Protein AF-J9E9S1-F1 (afdb_monomer)

Nearest PDB structures (foldseek):
  2iu7-assembly1_I  TM=4.374E-01  e=3.963E+00  Escherichia coli
  2wbl-assembly1_A  TM=3.187E-01  e=1.728E+00  Arabidopsis thaliana
  2wbl-assembly1_B  TM=2.907E-01  e=1.621E+00  Arabidopsis thaliana

Radius of gyration: 17.9 Å; Cα contacts (8 Å, |Δi|>4): 86; chains: 1; bounding box: 41×32×50 Å

pLDDT: mean 78.89, std 6.36, range [57.62, 86.12]

InterPro domains:
  IPR001171 Sterol biosynthesis ERG24/DHCR-like [PF01222] (5-101)

Organism: Wuchereria bancrofti (NCBI:txid6293)

Mean predicted aligned error: 8.69 Å

Secondary structure (DSSP, 8-state):
-HHHHHHHHHHHHHHHTTT-S-BTTBPPPEEEEEEE-TTS-EEEEEEE-STHHHH-S-HHHHHHHHHHHHHHHHT-S--TTTHHHHHHHHHHHHHHHHHHH--

Structure (mmCIF, N/CA/C/O backbone):
data_AF-J9E9S1-F1
#
_entry.id   AF-J9E9S1-F1
#
loop_
_atom_site.group_PDB
_atom_site.id
_atom_site.type_symbol
_atom_site.label_atom_id
_atom_site.label_alt_id
_atom_site.label_comp_id
_atom_site.label_asym_id
_atom_site.label_entity_id
_atom_site.label_seq_id
_atom_site.pdbx_PDB_ins_code
_atom_site.Cartn_x
_atom_site.Cartn_y
_atom_site.Cartn_z
_atom_site.occupancy
_atom_site.B_iso_or_equiv
_atom_site.auth_seq_id
_atom_site.auth_comp_id
_atom_site.auth_asym_id
_atom_site.auth_atom_id
_atom_site.pdbx_PDB_model_num
ATOM 1 N N . MET A 1 1 ? -2.588 -2.200 -12.090 1.00 60.81 1 MET A N 1
ATOM 2 C CA . MET A 1 1 ? -3.542 -1.066 -12.039 1.00 60.81 1 MET A CA 1
ATOM 3 C C . MET A 1 1 ? -4.879 -1.436 -11.388 1.00 60.81 1 MET A C 1
ATOM 5 O O . MET A 1 1 ? -5.310 -0.705 -10.516 1.00 60.81 1 MET A O 1
ATOM 9 N N . TYR A 1 2 ? -5.520 -2.565 -11.726 1.00 76.38 2 TYR A N 1
ATOM 10 C CA . TYR A 1 2 ? -6.778 -2.973 -11.066 1.00 76.38 2 TYR A CA 1
ATOM 11 C C . TYR A 1 2 ? -6.621 -3.223 -9.554 1.00 76.38 2 TYR A C 1
ATOM 13 O O . TYR A 1 2 ? -7.404 -2.726 -8.757 1.00 76.38 2 TYR A O 1
ATOM 21 N N . ILE A 1 3 ? -5.549 -3.916 -9.155 1.00 76.81 3 ILE A N 1
ATOM 22 C CA . ILE A 1 3 ? -5.297 -4.304 -7.755 1.00 76.81 3 ILE A CA 1
ATOM 23 C C . ILE A 1 3 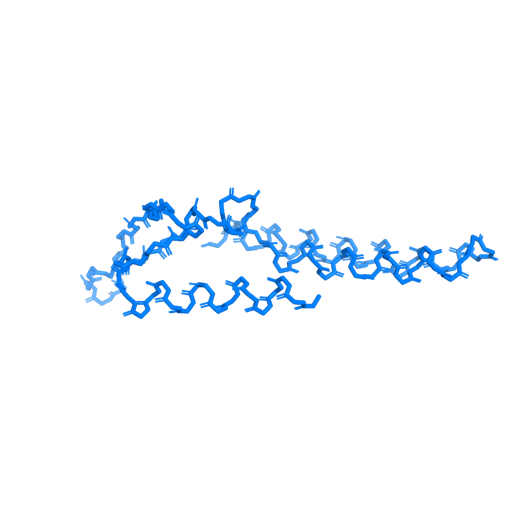? -5.149 -3.091 -6.823 1.00 76.81 3 ILE A C 1
ATOM 25 O O . ILE A 1 3 ? -5.600 -3.138 -5.683 1.00 76.81 3 ILE A O 1
ATOM 29 N N . THR A 1 4 ? -4.549 -1.994 -7.293 1.00 80.56 4 THR A N 1
ATOM 30 C CA . THR A 1 4 ? -4.356 -0.788 -6.472 1.00 80.56 4 THR A CA 1
ATOM 31 C C . THR A 1 4 ? -5.675 -0.060 -6.235 1.00 80.56 4 THR A C 1
ATOM 33 O O . THR A 1 4 ? -5.979 0.333 -5.114 1.00 80.56 4 THR A O 1
ATOM 36 N N . VAL A 1 5 ? -6.499 0.043 -7.283 1.00 83.06 5 VAL A N 1
ATOM 37 C CA . VAL A 1 5 ? -7.842 0.631 -7.197 1.00 83.06 5 VAL A CA 1
ATOM 38 C C . VAL A 1 5 ? -8.742 -0.214 -6.298 1.00 83.06 5 VAL A C 1
ATOM 40 O O . VAL A 1 5 ? -9.433 0.333 -5.444 1.00 83.06 5 VAL A O 1
ATOM 43 N N . ASP A 1 6 ? -8.692 -1.539 -6.441 1.00 84.50 6 ASP A N 1
ATOM 44 C CA . ASP A 1 6 ? -9.462 -2.467 -5.610 1.00 84.50 6 ASP A CA 1
ATOM 45 C C . ASP A 1 6 ? -9.022 -2.412 -4.134 1.00 84.50 6 ASP A C 1
ATOM 47 O O . ASP A 1 6 ? -9.859 -2.345 -3.235 1.00 84.50 6 ASP A O 1
ATOM 51 N N . SER A 1 7 ? -7.712 -2.326 -3.872 1.00 84.00 7 SER A N 1
ATOM 52 C CA . SER A 1 7 ? -7.154 -2.182 -2.517 1.00 84.00 7 SER A CA 1
ATOM 53 C C . SER A 1 7 ? -7.597 -0.885 -1.828 1.00 84.00 7 SER A C 1
ATOM 55 O O . SER A 1 7 ? -7.954 -0.898 -0.642 1.00 84.00 7 SER A O 1
ATOM 57 N N . ASP A 1 8 ? -7.591 0.234 -2.558 1.00 84.88 8 ASP A N 1
ATOM 58 C CA . ASP A 1 8 ? -8.027 1.539 -2.046 1.00 84.88 8 ASP A CA 1
ATOM 59 C C . ASP A 1 8 ? -9.548 1.604 -1.864 1.00 84.88 8 ASP A C 1
ATOM 61 O O . ASP A 1 8 ? -10.041 2.151 -0.868 1.00 84.88 8 ASP A O 1
ATOM 65 N N . TRP A 1 9 ? -10.302 0.993 -2.781 1.00 86.12 9 TRP A N 1
ATOM 66 C CA . TRP A 1 9 ? -11.747 0.850 -2.65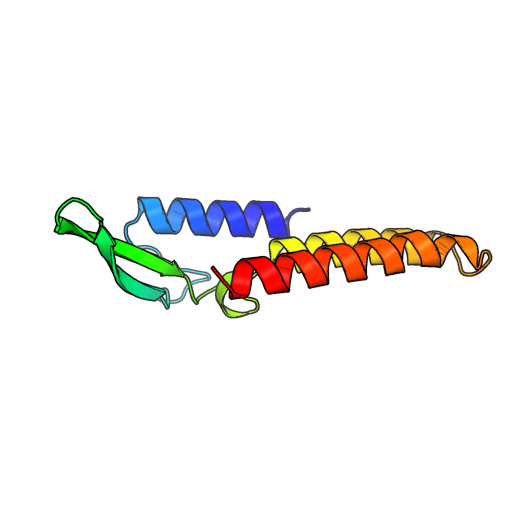6 1.00 86.12 9 TRP A CA 1
ATOM 67 C C . TRP A 1 9 ? -12.109 0.025 -1.418 1.00 86.12 9 TRP A C 1
ATOM 69 O O . TRP A 1 9 ? -12.880 0.496 -0.580 1.00 86.12 9 TRP A O 1
ATOM 79 N N . GLN A 1 10 ? -11.477 -1.136 -1.231 1.00 84.69 10 GLN A N 1
ATOM 80 C CA . GLN A 1 10 ? -11.673 -2.008 -0.072 1.00 84.69 10 GLN A CA 1
ATOM 81 C C . GLN A 1 10 ? -11.399 -1.272 1.245 1.00 84.69 10 GLN A C 1
ATOM 83 O O . GLN A 1 10 ? -12.211 -1.321 2.169 1.00 84.69 10 GLN A O 1
ATOM 88 N N . ARG A 1 11 ? -10.296 -0.517 1.325 1.00 84.00 11 ARG A N 1
ATOM 89 C CA . ARG A 1 11 ? -9.960 0.296 2.504 1.00 84.00 11 ARG A CA 1
ATOM 90 C C . ARG A 1 11 ? -11.011 1.371 2.789 1.00 84.00 11 ARG A C 1
ATOM 92 O O . ARG A 1 11 ? -11.320 1.637 3.952 1.00 84.00 11 ARG A O 1
ATOM 99 N N . THR A 1 12 ? -11.529 2.014 1.747 1.00 86.06 12 THR A N 1
ATOM 100 C CA . THR A 1 12 ? -12.515 3.094 1.876 1.00 86.06 12 THR A CA 1
ATOM 101 C C . THR A 1 12 ? -13.860 2.550 2.339 1.00 86.06 12 THR A C 1
ATOM 103 O O . THR A 1 12 ? -14.409 3.046 3.321 1.00 86.06 12 THR A O 1
ATOM 106 N N . GLN A 1 13 ? -14.352 1.486 1.701 1.00 85.94 13 GLN A N 1
ATOM 107 C CA . GLN A 1 13 ? -15.602 0.827 2.085 1.00 85.94 13 GLN A CA 1
ATOM 108 C C . GLN A 1 13 ? -15.537 0.268 3.507 1.00 85.94 13 GLN A C 1
ATOM 110 O O . GLN A 1 13 ? -16.460 0.470 4.288 1.00 85.94 13 GLN A O 1
ATOM 115 N N . PHE A 1 14 ? -14.411 -0.335 3.891 1.00 85.19 14 PHE A N 1
ATOM 116 C CA . PHE A 1 14 ? -14.206 -0.846 5.244 1.00 85.19 14 PHE A CA 1
ATOM 117 C C . PHE A 1 14 ? -14.287 0.254 6.319 1.00 85.19 14 PHE A C 1
ATOM 119 O O . PHE A 1 14 ? -14.887 0.054 7.378 1.00 85.19 14 PHE A O 1
ATOM 126 N N . ARG A 1 15 ? -13.729 1.441 6.038 1.00 83.88 15 ARG A N 1
ATOM 127 C CA . ARG A 1 15 ? -13.823 2.609 6.931 1.00 83.88 15 ARG A CA 1
ATOM 128 C C . ARG A 1 15 ? -15.238 3.177 6.998 1.00 83.88 15 ARG A C 1
ATOM 130 O O . ARG A 1 15 ? -15.679 3.537 8.082 1.00 83.88 15 ARG A O 1
ATOM 137 N N . LEU A 1 16 ? -15.950 3.231 5.871 1.00 85.00 16 LEU A N 1
ATOM 138 C CA . LEU A 1 16 ? -17.349 3.674 5.825 1.00 85.00 16 LEU A CA 1
ATOM 139 C C . LEU A 1 16 ? -18.280 2.713 6.575 1.00 85.00 16 LEU A C 1
ATOM 141 O O . LEU A 1 16 ? -19.190 3.152 7.270 1.00 85.00 16 LEU A O 1
ATOM 145 N N . ALA A 1 17 ? -18.016 1.411 6.481 1.00 84.25 17 ALA A N 1
ATOM 146 C CA . ALA A 1 17 ? -18.770 0.370 7.166 1.00 84.25 17 ALA A CA 1
ATOM 147 C C . ALA A 1 17 ? -18.391 0.208 8.652 1.00 84.25 17 ALA A C 1
ATOM 149 O O . ALA A 1 17 ? -18.952 -0.659 9.319 1.00 84.25 17 ALA A O 1
ATOM 150 N N . ASN A 1 18 ? -17.436 0.992 9.181 1.00 81.12 18 ASN A N 1
ATOM 151 C CA . ASN A 1 18 ? -16.904 0.860 10.548 1.00 81.12 18 ASN A CA 1
ATOM 152 C C . ASN A 1 18 ? -16.539 -0.594 10.925 1.00 81.12 18 ASN A C 1
ATOM 154 O O . ASN A 1 18 ? -16.742 -1.027 12.057 1.00 81.12 18 ASN A O 1
ATOM 158 N N . GLY A 1 19 ? -16.016 -1.363 9.967 1.00 76.44 19 GLY A N 1
ATOM 159 C CA . GLY A 1 19 ? -15.656 -2.769 10.167 1.00 76.44 19 GLY A CA 1
ATOM 160 C C . GLY A 1 19 ? -16.779 -3.793 9.981 1.00 76.44 19 GLY A C 1
ATOM 161 O O . GLY A 1 19 ? -16.505 -4.987 10.030 1.00 76.44 19 GLY A O 1
ATOM 162 N N . ASN A 1 20 ? -18.015 -3.371 9.703 1.00 78.88 20 ASN A N 1
ATOM 163 C CA . ASN A 1 20 ? -19.138 -4.272 9.433 1.00 78.88 20 ASN A CA 1
ATOM 164 C C . ASN A 1 20 ? -19.268 -4.587 7.931 1.00 78.88 20 ASN A C 1
ATOM 166 O O . ASN A 1 20 ? -20.238 -4.208 7.275 1.00 78.88 20 ASN A O 1
ATOM 170 N N . MET A 1 21 ? -18.244 -5.227 7.362 1.00 81.81 21 MET A N 1
ATOM 171 C CA . MET A 1 21 ? -18.218 -5.625 5.953 1.00 81.81 21 MET A CA 1
ATOM 172 C C . MET A 1 21 ? -17.427 -6.917 5.781 1.00 81.81 21 MET A C 1
ATOM 174 O O . MET A 1 21 ? -16.291 -7.000 6.231 1.00 81.81 21 MET A O 1
ATOM 178 N N . LYS A 1 22 ? -17.982 -7.891 5.057 1.00 83.88 22 LYS A N 1
ATOM 179 C CA . LYS A 1 22 ? -17.238 -9.098 4.683 1.00 83.88 22 LYS A CA 1
ATOM 180 C C . LYS A 1 22 ? -16.180 -8.783 3.636 1.00 83.88 22 LYS A C 1
ATOM 182 O O . LYS A 1 22 ? -16.467 -8.130 2.632 1.00 83.88 22 LYS A O 1
ATOM 187 N N . ILE A 1 23 ? -14.972 -9.289 3.848 1.00 82.56 23 ILE A N 1
ATOM 188 C CA . ILE A 1 23 ? -13.846 -9.128 2.933 1.00 82.56 23 ILE A CA 1
ATOM 189 C C . ILE A 1 23 ? -13.554 -10.482 2.302 1.00 82.56 23 ILE A C 1
ATOM 191 O O . ILE A 1 23 ? -13.261 -11.447 2.994 1.00 82.56 23 ILE A O 1
ATOM 195 N N . TRP A 1 24 ? -13.696 -10.550 0.974 1.00 83.31 24 TRP A N 1
ATOM 196 C CA . TRP A 1 24 ? -13.553 -11.789 0.194 1.00 83.31 24 TRP A CA 1
ATOM 197 C C . TRP A 1 24 ? -14.442 -12.951 0.682 1.00 83.31 24 TRP A C 1
ATOM 199 O O . TRP A 1 24 ? -14.103 -14.116 0.519 1.00 83.31 24 TRP A O 1
ATOM 209 N N . GLY A 1 25 ? -15.612 -12.634 1.248 1.00 81.12 25 GLY A N 1
ATOM 210 C CA . GLY A 1 25 ? -16.585 -13.622 1.730 1.00 81.12 25 GLY A CA 1
ATOM 211 C C . GLY A 1 25 ? -16.406 -14.045 3.191 1.00 81.12 25 GLY A C 1
ATOM 212 O O . GLY A 1 25 ? -17.328 -14.642 3.748 1.00 81.12 25 GLY A O 1
ATOM 213 N N . GLU A 1 26 ? -15.297 -13.668 3.828 1.00 81.94 26 GLU A N 1
ATOM 214 C CA . GLU A 1 26 ? -15.005 -13.944 5.237 1.00 81.94 26 GLU A CA 1
ATOM 215 C C . GLU A 1 26 ? -15.185 -12.700 6.118 1.00 81.94 26 GLU A C 1
ATOM 217 O O . GLU A 1 26 ? -15.249 -11.562 5.630 1.00 81.94 26 GLU A O 1
ATOM 222 N N . ASP A 1 27 ? -15.303 -12.920 7.429 1.00 83.44 27 ASP A N 1
ATOM 223 C CA . ASP A 1 27 ? -15.373 -11.827 8.395 1.00 83.44 27 ASP A CA 1
ATOM 224 C C . ASP A 1 27 ? -14.029 -11.081 8.439 1.00 83.44 27 ASP A C 1
ATOM 226 O 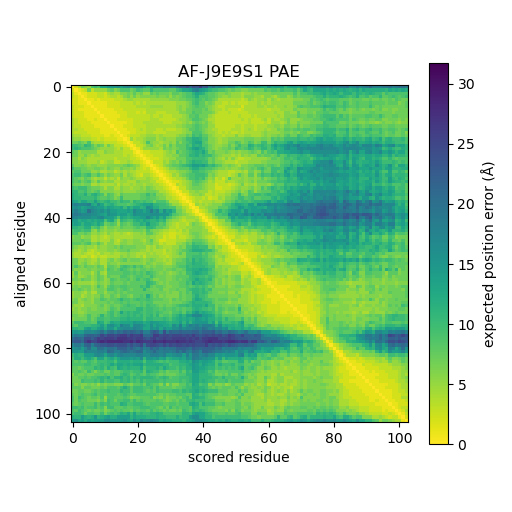O . ASP A 1 27 ? -12.960 -11.701 8.449 1.00 83.44 27 ASP A O 1
ATOM 230 N N . PRO A 1 28 ? -14.051 -9.738 8.430 1.00 82.81 28 PRO A N 1
ATOM 231 C CA . PRO A 1 28 ? -12.843 -8.957 8.256 1.00 82.81 28 PRO A CA 1
ATOM 232 C C . PRO A 1 28 ? -11.960 -9.064 9.501 1.00 82.81 28 PRO A C 1
ATOM 234 O O . PRO A 1 28 ? -12.359 -8.698 10.605 1.00 82.81 28 PRO A O 1
ATOM 237 N N . PHE A 1 29 ? -10.713 -9.492 9.322 1.00 81.19 29 PHE A N 1
ATOM 238 C CA . PHE A 1 29 ? -9.693 -9.330 10.352 1.00 81.19 29 PHE A CA 1
ATOM 239 C C . PHE A 1 29 ? -9.204 -7.879 10.351 1.00 81.19 29 PHE A C 1
ATOM 241 O O . PHE A 1 29 ? -8.720 -7.374 9.330 1.00 81.19 29 PHE A O 1
ATOM 248 N N . PHE A 1 30 ? -9.338 -7.196 11.485 1.00 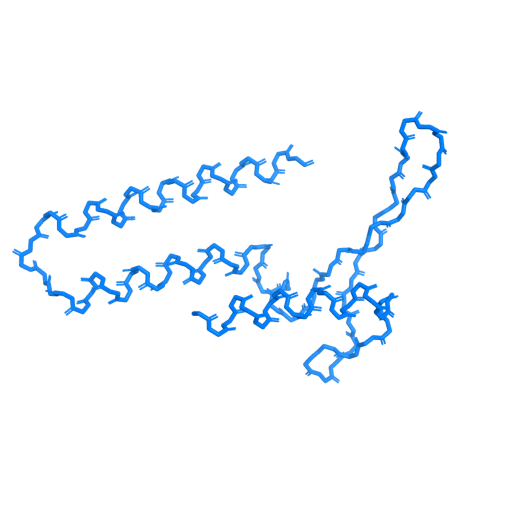84.00 30 PHE A N 1
ATOM 249 C CA . PHE A 1 30 ? -8.849 -5.836 11.669 1.00 84.00 30 PHE A CA 1
ATOM 250 C C . PHE A 1 30 ? -8.444 -5.575 13.117 1.00 84.00 30 PHE A C 1
ATOM 252 O O . PHE A 1 30 ? -8.953 -6.179 14.058 1.00 84.00 30 PHE A O 1
ATOM 259 N N . ILE A 1 31 ? -7.527 -4.631 13.293 1.00 84.06 31 ILE A N 1
ATOM 260 C CA . ILE A 1 31 ? -7.011 -4.213 14.591 1.00 84.06 31 ILE A CA 1
ATOM 261 C C . ILE A 1 31 ? -7.523 -2.804 14.870 1.00 84.06 31 ILE A C 1
ATOM 263 O O . ILE A 1 31 ? -7.327 -1.889 14.073 1.00 84.06 31 ILE A O 1
ATOM 267 N N . THR A 1 32 ? -8.162 -2.611 16.022 1.00 83.31 32 THR A N 1
ATOM 268 C CA . THR A 1 32 ? -8.584 -1.278 16.470 1.00 83.31 32 THR A CA 1
ATOM 269 C C . THR A 1 32 ? -7.480 -0.663 17.324 1.00 83.31 32 THR A C 1
ATOM 271 O O . THR A 1 32 ? -7.361 -0.960 18.512 1.00 83.31 32 THR A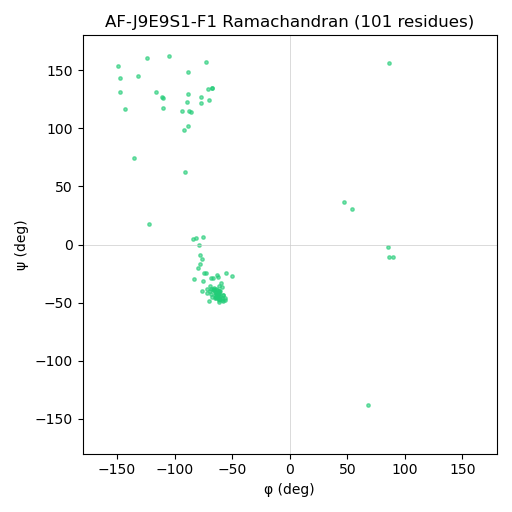 O 1
ATOM 274 N N . ALA A 1 33 ? -6.666 0.203 16.727 1.00 81.94 33 ALA A N 1
ATOM 275 C CA . ALA A 1 33 ? -5.632 0.944 17.435 1.00 81.94 33 ALA A CA 1
ATOM 276 C C . ALA A 1 33 ? -6.228 2.217 18.046 1.00 81.94 33 ALA A C 1
ATOM 278 O O . ALA A 1 33 ? -6.652 3.129 17.335 1.00 81.94 33 ALA A O 1
ATOM 279 N N . LYS A 1 34 ? -6.266 2.293 19.377 1.00 82.75 34 LYS A N 1
ATOM 280 C CA . LYS A 1 34 ? -6.663 3.509 20.095 1.00 82.75 34 LYS A CA 1
ATOM 281 C C . LYS A 1 34 ? -5.433 4.384 20.309 1.00 82.75 3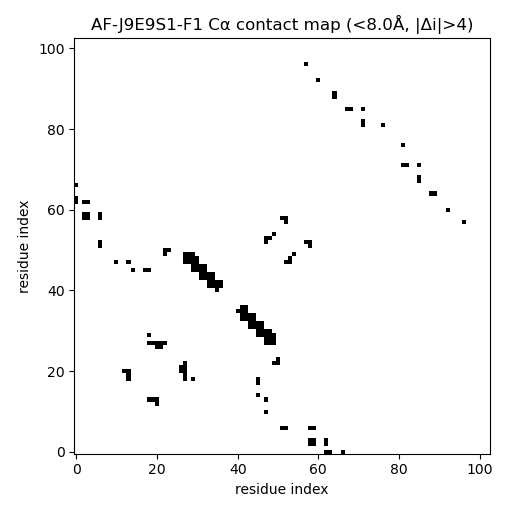4 LYS A C 1
ATOM 283 O O . LYS A 1 34 ? -4.426 3.905 20.820 1.00 82.75 34 LYS A O 1
ATOM 288 N N . TYR A 1 35 ? -5.518 5.658 19.950 1.00 79.12 35 TYR A N 1
ATOM 289 C CA . TYR A 1 35 ?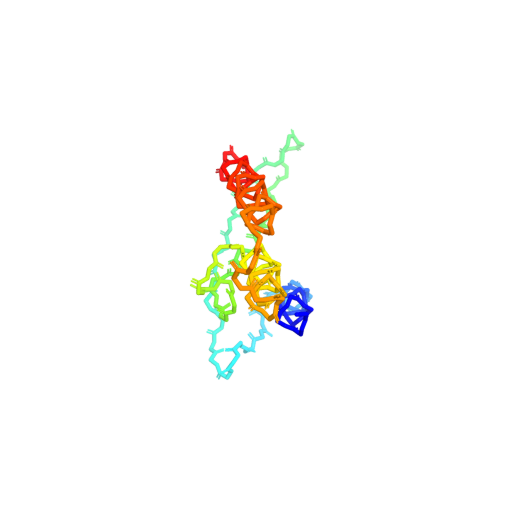 -4.460 6.634 20.182 1.00 79.12 35 TYR A CA 1
ATOM 290 C C . TYR A 1 35 ? -5.039 7.898 20.811 1.00 79.12 35 TYR A C 1
ATOM 292 O O . TYR A 1 35 ? -6.168 8.306 20.535 1.00 79.12 35 TYR A O 1
ATOM 300 N N . ARG A 1 36 ? -4.261 8.520 21.696 1.00 81.19 36 ARG A N 1
ATOM 301 C CA . ARG A 1 36 ? -4.645 9.775 22.338 1.00 81.19 36 ARG A CA 1
ATOM 302 C C . ARG A 1 36 ? -4.169 10.930 21.463 1.00 81.19 36 ARG A C 1
ATOM 304 O O . ARG A 1 36 ? -2.982 11.032 21.169 1.00 81.19 36 ARG A O 1
ATOM 311 N N . ARG A 1 37 ? -5.089 11.790 21.035 1.00 78.62 37 ARG A N 1
ATOM 312 C CA . ARG A 1 37 ? -4.757 13.042 20.343 1.00 78.62 37 ARG A CA 1
ATOM 313 C C . ARG A 1 37 ? -4.179 14.048 21.342 1.00 78.62 37 ARG A C 1
ATOM 315 O O . ARG A 1 37 ? -4.498 13.985 22.526 1.00 78.62 37 ARG A O 1
ATOM 322 N N . ASN A 1 38 ? -3.403 15.025 20.864 1.00 77.69 38 ASN A N 1
ATOM 323 C CA . ASN A 1 38 ? -2.851 16.098 21.712 1.00 77.69 38 ASN A CA 1
ATOM 324 C C . ASN A 1 38 ? -3.922 16.871 22.507 1.00 77.69 38 ASN A C 1
ATOM 326 O O . ASN A 1 38 ? -3.628 17.384 23.578 1.00 77.69 38 ASN A O 1
ATOM 330 N N . ASN A 1 39 ? -5.171 16.886 22.031 1.00 78.31 39 ASN A N 1
ATOM 331 C CA . ASN A 1 39 ? -6.301 17.534 22.704 1.00 78.31 39 ASN A CA 1
ATOM 332 C C . ASN A 1 39 ? -6.962 16.659 23.792 1.00 78.31 39 ASN A C 1
ATOM 334 O O . ASN A 1 39 ? -7.997 17.032 24.329 1.00 78.31 39 ASN A O 1
ATOM 338 N N . GLY A 1 40 ? -6.415 15.477 24.099 1.00 75.50 40 GLY A N 1
ATOM 339 C CA . GLY A 1 40 ? -6.953 14.557 25.109 1.00 75.50 40 GLY A CA 1
ATOM 340 C C . GLY A 1 40 ? -8.037 13.595 24.608 1.00 75.50 40 GLY A C 1
ATOM 341 O O . GLY A 1 40 ? -8.343 12.627 25.302 1.00 75.50 40 GLY A O 1
ATOM 342 N N . GLU A 1 41 ? -8.568 13.792 23.398 1.00 78.12 41 GLU A N 1
ATOM 343 C CA . GLU A 1 41 ? -9.534 12.881 22.773 1.00 78.12 41 GLU A CA 1
ATOM 344 C C . GLU A 1 41 ? -8.900 11.525 22.427 1.00 78.12 41 GLU A C 1
ATOM 346 O O . GLU A 1 41 ? -7.805 11.450 21.859 1.00 78.12 41 GLU A O 1
ATOM 351 N N . ILE A 1 42 ? -9.604 10.439 22.748 1.00 78.12 42 ILE A N 1
ATOM 352 C CA . ILE A 1 42 ? -9.210 9.077 22.382 1.00 78.12 42 ILE A CA 1
ATOM 353 C C . ILE A 1 42 ? -9.795 8.790 21.001 1.00 78.12 42 ILE A C 1
ATOM 355 O O . ILE A 1 42 ? -10.984 8.512 20.864 1.00 78.12 42 ILE A O 1
ATOM 359 N N . ALA A 1 43 ? -8.957 8.865 19.973 1.00 78.38 43 ALA A N 1
ATOM 360 C CA . ALA A 1 43 ? -9.328 8.466 18.627 1.00 78.38 43 ALA A CA 1
ATOM 361 C C . ALA A 1 43 ? -9.046 6.970 18.433 1.00 78.38 43 ALA A C 1
ATOM 363 O O . ALA A 1 43 ? -8.115 6.410 19.015 1.00 78.38 43 ALA A O 1
ATOM 364 N N . SER A 1 44 ? -9.855 6.312 17.606 1.00 76.62 44 SER A N 1
ATOM 365 C CA . SER A 1 44 ? -9.631 4.922 17.210 1.00 76.62 44 SER A CA 1
ATOM 366 C C . SER A 1 44 ? -9.375 4.859 15.711 1.00 76.62 44 SER A C 1
ATOM 368 O O . SER A 1 44 ? -10.082 5.480 14.923 1.00 76.62 44 SER A O 1
ATOM 370 N N . ASN A 1 45 ? -8.321 4.150 15.324 1.00 79.69 45 ASN A N 1
ATOM 371 C CA . ASN A 1 45 ? -7.996 3.855 13.940 1.00 79.69 45 ASN A CA 1
ATOM 372 C C . ASN A 1 45 ? -8.211 2.365 13.712 1.00 79.69 45 ASN A C 1
ATOM 374 O O . ASN A 1 45 ? -7.661 1.537 14.439 1.00 79.69 45 ASN A O 1
ATOM 378 N N . LEU A 1 46 ? -8.996 2.028 12.694 1.00 81.62 46 LEU A N 1
ATOM 379 C CA . LEU A 1 46 ? -9.145 0.650 12.259 1.00 81.62 46 LEU A CA 1
ATOM 380 C C . LEU A 1 46 ? -8.045 0.347 11.238 1.00 81.62 46 LEU A C 1
ATOM 382 O O . LEU A 1 46 ? -8.003 0.942 10.156 1.00 81.62 46 LEU A O 1
ATOM 386 N N . LEU A 1 47 ? -7.143 -0.561 11.600 1.00 81.56 47 LEU A N 1
ATOM 387 C CA . LEU A 1 47 ? -6.143 -1.122 10.704 1.00 81.56 47 LEU A CA 1
ATOM 388 C C . LEU A 1 47 ? -6.700 -2.409 10.119 1.00 81.56 47 LEU A C 1
ATOM 390 O O . LEU A 1 47 ? -6.941 -3.378 10.836 1.00 81.56 47 LEU A O 1
ATOM 394 N N . LEU A 1 48 ? -6.908 -2.400 8.811 1.00 80.75 48 LEU A N 1
ATOM 395 C CA . LEU A 1 48 ? -7.406 -3.557 8.098 1.00 80.75 48 LEU A CA 1
ATOM 396 C C . LEU A 1 48 ? -6.277 -4.579 7.908 1.00 80.75 48 LEU A C 1
ATOM 398 O O . LEU A 1 48 ? -5.217 -4.220 7.406 1.00 80.75 48 LEU A O 1
ATOM 402 N N . GLY A 1 49 ? -6.508 -5.830 8.308 1.00 81.12 49 GLY A N 1
ATOM 403 C CA . GLY A 1 49 ? -5.548 -6.934 8.187 1.00 81.12 49 GLY A CA 1
ATOM 404 C C . GLY A 1 49 ? -6.077 -8.122 7.378 1.00 81.12 49 GLY A C 1
ATOM 405 O O . GLY A 1 49 ? -5.549 -9.220 7.497 1.00 81.12 49 GLY A O 1
ATOM 406 N N . SER A 1 50 ? -7.130 -7.924 6.583 1.00 78.56 50 SER A N 1
ATOM 407 C CA . SER A 1 50 ? -7.735 -8.938 5.708 1.00 78.56 50 SER A CA 1
ATOM 408 C C . SER A 1 50 ? -7.777 -8.456 4.253 1.00 78.56 50 SER A C 1
ATOM 410 O O . SER A 1 50 ? -7.640 -7.260 3.977 1.00 78.56 50 SER A O 1
ATOM 412 N N . GLY A 1 51 ? -7.915 -9.391 3.307 1.00 83.31 51 GLY A N 1
ATOM 413 C CA . GLY A 1 51 ? -7.841 -9.108 1.870 1.00 83.31 51 GLY A CA 1
ATOM 414 C C . GLY A 1 51 ? -6.432 -8.700 1.431 1.00 83.31 51 GLY A C 1
ATOM 415 O O . GLY A 1 51 ? -5.436 -9.254 1.904 1.00 83.31 51 GLY A O 1
ATOM 416 N N . TRP A 1 52 ? -6.329 -7.690 0.565 1.00 79.38 52 TRP A N 1
ATOM 417 C CA . TRP A 1 52 ? -5.039 -7.198 0.059 1.00 79.38 52 TRP A CA 1
ATOM 418 C C . TRP A 1 52 ? -4.104 -6.698 1.165 1.00 79.38 52 TRP A C 1
ATOM 420 O O . TRP A 1 52 ? -2.889 -6.875 1.082 1.00 79.38 52 TRP A O 1
ATOM 430 N N . TRP A 1 53 ? -4.680 -6.127 2.224 1.00 80.81 53 TRP A N 1
ATOM 431 C CA . TRP A 1 53 ? -3.957 -5.579 3.372 1.00 80.81 53 TRP A CA 1
ATOM 432 C C . TRP A 1 53 ? -3.464 -6.655 4.354 1.00 80.81 53 TRP A C 1
ATOM 434 O O . TRP A 1 53 ? -2.583 -6.381 5.164 1.00 80.81 53 TRP A O 1
ATOM 444 N N . GLY A 1 54 ? -4.003 -7.879 4.275 1.00 79.38 54 GLY A N 1
ATOM 445 C CA . GLY A 1 54 ? -3.504 -9.040 5.021 1.00 79.38 54 GLY A CA 1
ATOM 446 C C . GLY A 1 54 ? -2.323 -9.736 4.337 1.00 79.38 54 GLY A C 1
ATOM 447 O O . GLY A 1 54 ? -1.455 -10.284 5.010 1.00 79.38 54 GLY A O 1
ATOM 448 N N . LEU A 1 55 ? -2.258 -9.680 3.002 1.00 76.88 55 LEU A N 1
ATOM 449 C CA . LEU A 1 55 ? -1.163 -10.269 2.222 1.00 76.88 55 LEU A CA 1
ATOM 450 C C . LEU A 1 55 ? 0.113 -9.425 2.281 1.00 76.88 55 LEU A C 1
ATOM 452 O O . LEU A 1 55 ? 1.217 -9.963 2.339 1.00 76.88 55 LEU A O 1
ATOM 456 N N . CYS A 1 56 ? -0.027 -8.101 2.233 1.00 76.00 56 CYS A N 1
ATOM 457 C CA . CYS A 1 56 ? 1.079 -7.152 2.252 1.00 76.00 56 CYS A CA 1
ATOM 458 C C . CYS A 1 56 ? 0.648 -5.866 2.960 1.00 76.00 56 CYS A C 1
ATOM 460 O O . CYS A 1 56 ? -0.461 -5.380 2.762 1.00 76.00 56 CYS A O 1
ATOM 462 N N . ARG A 1 57 ? 1.563 -5.248 3.716 1.00 72.38 57 ARG A N 1
ATOM 463 C CA . ARG A 1 57 ? 1.305 -3.972 4.409 1.00 72.38 57 ARG A CA 1
ATOM 464 C C . ARG A 1 57 ? 1.096 -2.796 3.437 1.00 72.38 57 ARG A C 1
ATOM 466 O O . ARG A 1 57 ? 0.358 -1.868 3.749 1.00 72.38 57 ARG A O 1
ATOM 473 N N . HIS A 1 58 ? 1.710 -2.858 2.249 1.00 77.50 58 HIS A N 1
ATOM 474 C CA . HIS A 1 58 ? 1.599 -1.847 1.188 1.00 77.50 58 HIS A CA 1
ATOM 475 C C . HIS A 1 58 ? 1.389 -2.491 -0.200 1.00 77.50 58 HIS A C 1
ATOM 477 O O . HIS A 1 58 ? 2.312 -2.509 -1.020 1.00 77.50 58 HIS A O 1
ATOM 483 N N . PRO A 1 59 ? 0.184 -3.013 -0.505 1.00 74.81 59 PRO A N 1
ATOM 484 C CA . PRO A 1 59 ? -0.091 -3.680 -1.784 1.00 74.81 59 PRO A CA 1
ATOM 485 C C . PRO A 1 59 ? 0.073 -2.737 -2.988 1.00 74.81 59 PRO A C 1
ATOM 487 O O . PRO A 1 59 ? 0.463 -3.172 -4.074 1.00 74.81 59 PRO A O 1
ATOM 490 N N . ASN A 1 60 ? -0.140 -1.432 -2.780 1.00 78.50 60 ASN A N 1
ATOM 491 C CA . ASN A 1 60 ? 0.027 -0.400 -3.803 1.00 78.50 60 ASN A CA 1
ATOM 492 C C . ASN A 1 60 ? 1.471 -0.314 -4.323 1.00 78.50 60 ASN A C 1
ATOM 494 O O . ASN A 1 60 ? 1.683 -0.357 -5.533 1.00 78.50 60 ASN A O 1
ATOM 498 N N . TYR A 1 61 ? 2.466 -0.292 -3.429 1.00 76.25 61 TYR A N 1
ATOM 499 C CA . TYR A 1 61 ? 3.880 -0.225 -3.821 1.00 76.25 61 TYR A CA 1
ATOM 500 C C . TYR A 1 61 ? 4.330 -1.479 -4.568 1.00 76.25 61 TYR A C 1
ATOM 502 O O . TYR A 1 61 ? 5.040 -1.389 -5.567 1.00 76.25 61 TYR A O 1
ATOM 510 N N . PHE A 1 62 ? 3.865 -2.652 -4.133 1.00 78.75 62 PHE A N 1
ATOM 511 C CA . PHE A 1 62 ? 4.172 -3.904 -4.817 1.00 78.75 62 PHE A CA 1
ATOM 512 C C . PHE A 1 62 ? 3.606 -3.933 -6.244 1.00 78.75 62 PHE A C 1
ATOM 514 O O . PHE A 1 62 ? 4.304 -4.310 -7.183 1.00 78.75 62 PHE A O 1
ATOM 521 N N . CYS A 1 63 ? 2.361 -3.489 -6.430 1.00 79.00 63 CYS A N 1
ATOM 522 C CA . CYS A 1 63 ? 1.727 -3.473 -7.746 1.00 79.00 63 CYS A CA 1
ATOM 523 C C . CYS A 1 63 ? 2.359 -2.457 -8.705 1.00 79.00 63 CYS A C 1
ATOM 525 O O . CYS A 1 63 ? 2.481 -2.743 -9.899 1.00 79.00 63 CYS A O 1
ATOM 527 N N . GLU A 1 64 ? 2.755 -1.282 -8.211 1.00 80.06 64 GLU A N 1
ATOM 528 C CA . GLU A 1 64 ? 3.500 -0.297 -9.005 1.00 80.06 64 GLU A CA 1
ATOM 529 C C . GLU A 1 64 ? 4.838 -0.873 -9.466 1.00 80.06 64 GLU A C 1
ATOM 531 O O . GLU A 1 64 ? 5.148 -0.842 -10.659 1.00 80.06 64 GLU A O 1
ATOM 536 N N . TRP A 1 65 ? 5.585 -1.482 -8.543 1.00 81.81 65 TRP A N 1
ATOM 537 C CA . TRP A 1 65 ? 6.845 -2.140 -8.859 1.00 81.81 65 TRP A CA 1
ATOM 538 C C . TRP A 1 65 ? 6.677 -3.257 -9.896 1.00 81.81 65 TRP A C 1
ATOM 540 O O . TRP A 1 65 ? 7.397 -3.285 -10.893 1.00 81.81 65 TRP A O 1
ATOM 550 N N . LEU A 1 66 ? 5.687 -4.135 -9.707 1.00 82.62 66 LEU A N 1
ATOM 551 C CA . LEU A 1 66 ? 5.400 -5.236 -10.626 1.00 82.62 66 LEU A CA 1
ATOM 552 C C . LEU A 1 66 ? 5.022 -4.726 -12.022 1.00 82.62 66 LEU A C 1
ATOM 554 O O . LEU A 1 66 ? 5.461 -5.284 -13.023 1.00 82.62 66 LEU A O 1
ATOM 558 N N . THR A 1 67 ? 4.247 -3.641 -12.099 1.00 81.50 67 THR A N 1
ATOM 559 C CA . THR A 1 67 ? 3.862 -3.031 -13.380 1.00 81.50 67 THR A CA 1
ATOM 560 C C . THR A 1 67 ? 5.099 -2.549 -14.138 1.00 81.50 67 THR A C 1
ATOM 562 O O . THR A 1 67 ? 5.254 -2.861 -15.318 1.00 81.50 67 THR A O 1
ATOM 565 N N . PHE A 1 68 ? 6.012 -1.846 -13.462 1.00 80.75 68 PHE A N 1
ATOM 566 C CA . PHE A 1 68 ? 7.280 -1.423 -14.060 1.00 80.75 68 PHE A CA 1
ATOM 567 C C . PHE A 1 68 ? 8.169 -2.611 -14.442 1.00 80.75 68 PHE A C 1
ATOM 569 O O . PHE A 1 68 ? 8.738 -2.614 -15.532 1.00 80.75 68 PHE A O 1
ATOM 576 N N . ALA A 1 69 ? 8.238 -3.648 -13.605 1.00 81.25 69 ALA A N 1
ATOM 577 C CA . ALA A 1 69 ? 8.966 -4.873 -13.916 1.00 81.25 69 ALA A CA 1
ATOM 578 C C . ALA A 1 69 ? 8.451 -5.536 -15.199 1.00 81.25 69 ALA A C 1
ATOM 580 O O . ALA A 1 69 ? 9.242 -5.800 -16.105 1.00 81.25 69 ALA A O 1
ATOM 581 N N . CYS A 1 70 ? 7.135 -5.710 -15.343 1.00 82.25 70 CYS A N 1
ATOM 582 C CA . CYS A 1 70 ? 6.538 -6.252 -16.563 1.00 82.25 70 CYS A CA 1
ATOM 583 C C . CYS A 1 70 ? 6.889 -5.418 -17.804 1.00 82.25 70 CYS A C 1
ATOM 585 O O . CYS A 1 70 ? 7.262 -5.991 -18.826 1.00 82.25 70 CYS A O 1
ATOM 587 N N . TRP A 1 71 ? 6.835 -4.083 -17.712 1.00 77.81 71 TRP A N 1
ATOM 588 C CA . TRP A 1 71 ? 7.218 -3.191 -18.815 1.00 77.81 71 TRP A CA 1
ATOM 589 C C . TRP A 1 71 ? 8.687 -3.346 -19.217 1.00 77.81 71 TRP A C 1
ATOM 591 O O . TRP A 1 71 ? 8.992 -3.417 -20.406 1.00 77.81 71 TRP A O 1
ATOM 601 N N . THR A 1 72 ? 9.596 -3.454 -18.246 1.00 76.69 72 THR A N 1
ATOM 602 C CA . THR A 1 72 ? 11.027 -3.642 -18.538 1.00 76.69 72 THR A CA 1
ATOM 603 C C . THR A 1 72 ? 11.342 -5.018 -19.122 1.00 76.69 72 THR A C 1
ATOM 605 O O . THR A 1 72 ? 12.177 -5.119 -20.015 1.00 76.69 72 THR A O 1
ATOM 608 N N . ILE A 1 73 ? 10.646 -6.070 -18.676 1.00 75.31 73 ILE A N 1
ATOM 609 C CA . ILE A 1 73 ? 10.811 -7.435 -19.194 1.00 75.31 73 ILE A CA 1
ATOM 610 C C . ILE A 1 73 ? 10.297 -7.529 -20.637 1.00 75.31 73 ILE A C 1
ATOM 612 O O . ILE A 1 73 ? 10.964 -8.118 -21.487 1.00 75.31 73 ILE A O 1
ATOM 616 N N . LEU A 1 74 ? 9.149 -6.908 -20.935 1.00 76.69 74 LEU A N 1
ATOM 617 C CA . LEU A 1 74 ? 8.567 -6.864 -22.284 1.00 76.69 74 LEU A CA 1
ATOM 618 C C . LEU A 1 74 ? 9.457 -6.135 -23.302 1.00 76.69 74 LEU A C 1
ATOM 620 O O . LEU A 1 74 ? 9.389 -6.431 -24.491 1.00 76.69 74 LEU A O 1
ATOM 624 N N . GLN A 1 75 ? 10.298 -5.202 -22.853 1.00 73.44 75 GLN A N 1
ATOM 625 C CA . GLN A 1 75 ? 11.175 -4.416 -23.723 1.00 73.44 75 GLN A CA 1
ATOM 626 C C . GLN A 1 75 ? 12.408 -5.197 -24.230 1.00 73.44 75 GLN A C 1
ATOM 628 O O . GLN A 1 75 ? 13.057 -4.765 -25.182 1.00 73.44 75 GLN A O 1
ATOM 633 N N . GLY A 1 76 ? 12.701 -6.369 -23.652 1.00 65.06 76 GLY A N 1
ATOM 634 C CA . GLY A 1 76 ? 13.796 -7.250 -24.066 1.00 65.06 76 GLY A CA 1
ATOM 635 C C . GLY A 1 76 ? 15.155 -6.918 -23.431 1.00 65.06 76 GLY A C 1
ATOM 636 O O . GLY A 1 76 ? 15.433 -5.796 -23.016 1.00 65.06 76 GLY A O 1
ATOM 637 N N . THR A 1 77 ? 16.039 -7.918 -23.367 1.00 64.19 77 THR A N 1
ATOM 638 C CA . THR A 1 77 ? 17.322 -7.900 -22.628 1.00 64.19 77 THR A CA 1
ATOM 639 C C . THR A 1 77 ? 18.443 -7.077 -23.280 1.00 64.19 77 THR A C 1
ATOM 641 O O . THR A 1 77 ? 19.579 -7.110 -22.814 1.00 64.19 77 THR A O 1
ATOM 644 N N . ASN A 1 78 ? 18.163 -6.346 -24.362 1.00 59.03 78 ASN A N 1
ATOM 645 C CA . ASN A 1 78 ? 19.193 -5.762 -25.230 1.00 59.03 78 ASN A CA 1
ATOM 646 C C . ASN A 1 78 ? 19.807 -4.444 -24.731 1.00 59.03 78 ASN A C 1
ATOM 648 O O . ASN A 1 78 ? 20.628 -3.858 -25.432 1.00 59.03 78 ASN A O 1
ATOM 652 N N . ALA A 1 79 ? 19.475 -3.971 -23.531 1.00 59.03 79 ALA A N 1
ATOM 653 C CA . ALA A 1 79 ? 20.111 -2.778 -22.990 1.00 59.03 79 ALA A CA 1
ATOM 654 C C . ALA A 1 79 ? 20.333 -2.883 -21.479 1.00 59.03 79 ALA A C 1
ATOM 656 O O . ALA A 1 79 ? 19.399 -2.874 -20.682 1.00 59.03 79 ALA A O 1
ATOM 657 N N . PHE A 1 80 ? 21.609 -2.868 -21.088 1.00 59.44 80 PHE A N 1
ATOM 658 C CA . PHE A 1 80 ? 22.080 -2.618 -19.720 1.00 59.44 80 PHE A CA 1
ATOM 659 C C . PHE A 1 80 ? 21.446 -1.341 -19.117 1.00 59.44 80 PHE A C 1
ATOM 661 O O . PHE A 1 80 ? 21.238 -1.240 -17.911 1.00 59.44 80 PHE A O 1
ATOM 668 N N . PHE A 1 81 ? 21.060 -0.393 -19.980 1.00 63.22 81 PHE A N 1
ATOM 669 C CA . PHE A 1 81 ? 20.321 0.822 -19.637 1.00 63.22 81 PHE A CA 1
ATOM 670 C C . PHE A 1 81 ? 18.869 0.585 -19.182 1.00 63.22 81 PHE A C 1
ATOM 672 O O . PHE A 1 81 ? 18.367 1.361 -18.374 1.00 63.22 81 PHE A O 1
ATOM 679 N N . THR A 1 82 ? 18.190 -0.470 -19.640 1.00 65.62 82 THR A N 1
ATOM 680 C CA . THR A 1 82 ? 16.755 -0.692 -19.361 1.00 65.62 82 THR A CA 1
ATOM 681 C C . THR A 1 82 ? 16.498 -1.162 -17.927 1.00 65.62 82 THR A C 1
ATOM 683 O O . THR A 1 82 ? 15.433 -0.906 -17.369 1.00 65.62 82 THR A O 1
ATOM 686 N N . CYS A 1 83 ? 17.485 -1.791 -17.283 1.00 68.25 83 CYS A N 1
ATOM 687 C CA . CYS A 1 83 ? 17.383 -2.219 -15.885 1.00 68.25 83 CYS A CA 1
ATOM 688 C C . CYS A 1 83 ? 17.613 -1.073 -14.884 1.00 68.25 83 CYS A C 1
ATOM 690 O O . CYS A 1 83 ? 17.197 -1.174 -13.730 1.00 68.25 83 CYS A O 1
ATOM 692 N N . PHE A 1 84 ? 18.266 0.019 -15.298 1.00 75.62 84 PHE A N 1
ATOM 693 C CA . PHE A 1 84 ? 18.615 1.125 -14.401 1.00 75.62 84 PHE A CA 1
ATOM 694 C C . PHE A 1 84 ? 17.383 1.844 -13.810 1.00 75.62 84 PHE A C 1
ATOM 696 O O . PHE A 1 84 ? 17.339 2.019 -12.591 1.00 75.62 84 PHE A O 1
ATOM 703 N N . PRO A 1 85 ? 16.336 2.184 -14.592 1.00 76.38 85 PRO A N 1
ATOM 704 C CA . PRO A 1 85 ? 15.091 2.730 -14.050 1.00 76.38 85 PRO A CA 1
ATOM 705 C C . PRO A 1 85 ? 14.409 1.798 -13.046 1.00 76.38 85 PRO A C 1
ATOM 707 O O . PRO A 1 85 ? 13.866 2.267 -12.049 1.00 76.38 85 PRO A O 1
ATOM 710 N N . LEU A 1 86 ? 14.464 0.480 -13.276 1.00 79.31 86 LEU A N 1
ATOM 711 C CA . LEU A 1 86 ? 13.880 -0.503 -12.367 1.00 79.31 86 LEU A CA 1
ATOM 712 C C . LEU A 1 86 ? 14.625 -0.541 -11.032 1.00 79.31 86 LEU A C 1
ATOM 714 O O . LEU A 1 86 ? 13.982 -0.518 -9.988 1.00 79.31 86 LEU A O 1
ATOM 718 N N . LEU A 1 87 ? 15.961 -0.541 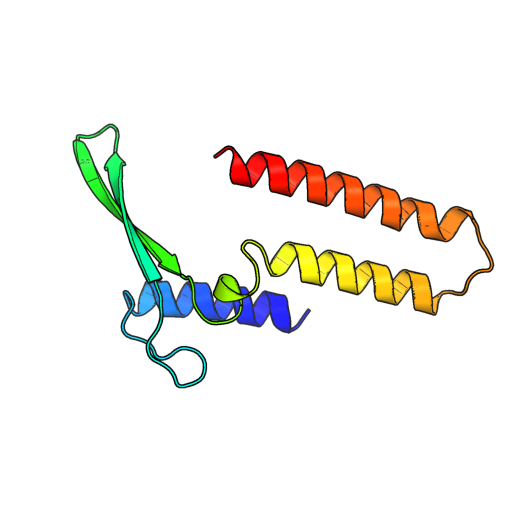-11.056 1.00 79.69 87 LEU A N 1
ATOM 719 C CA . LEU A 1 87 ? 16.791 -0.471 -9.847 1.00 79.69 87 LEU A CA 1
ATOM 720 C C . LEU A 1 87 ? 16.616 0.853 -9.090 1.00 79.69 87 LEU A C 1
ATOM 722 O O . LEU A 1 87 ? 16.592 0.878 -7.861 1.00 79.69 87 LEU A O 1
ATOM 726 N N . PHE A 1 88 ? 16.472 1.966 -9.806 1.00 84.06 88 PHE A N 1
ATOM 727 C CA . PHE A 1 88 ? 16.171 3.249 -9.177 1.00 84.06 88 PHE A CA 1
ATOM 728 C C . PHE A 1 88 ? 14.800 3.221 -8.487 1.00 84.06 88 PHE A C 1
ATOM 730 O O . PHE A 1 88 ? 14.676 3.624 -7.329 1.00 84.06 88 PHE A O 1
ATOM 737 N N . LEU A 1 89 ? 13.780 2.696 -9.171 1.00 83.75 89 LEU A N 1
ATOM 738 C CA . LEU A 1 89 ? 12.427 2.589 -8.637 1.00 83.75 89 LEU A CA 1
ATOM 739 C C . LEU A 1 89 ? 12.366 1.644 -7.428 1.00 83.75 89 LEU A C 1
ATOM 741 O O . LEU A 1 89 ? 11.740 1.992 -6.429 1.00 83.75 89 LEU A O 1
ATOM 745 N N . THR A 1 90 ? 13.048 0.492 -7.470 1.00 83.06 90 THR A N 1
ATOM 746 C CA . THR A 1 90 ? 13.112 -0.437 -6.325 1.00 83.06 90 THR A CA 1
ATOM 747 C C . THR A 1 90 ? 13.702 0.249 -5.098 1.00 83.06 90 THR A C 1
ATOM 749 O O . THR A 1 90 ? 13.130 0.165 -4.013 1.00 83.06 90 THR A O 1
ATOM 752 N N . CYS A 1 91 ? 14.808 0.976 -5.276 1.00 85.44 91 CYS A N 1
ATOM 753 C CA . CYS A 1 91 ? 15.471 1.706 -4.204 1.00 85.44 91 CYS A CA 1
ATOM 754 C C . CYS A 1 91 ? 14.569 2.815 -3.641 1.00 85.44 91 CYS A C 1
ATOM 756 O O . CYS A 1 91 ? 14.400 2.921 -2.425 1.00 85.44 91 CYS A O 1
ATOM 758 N N . HIS A 1 92 ? 13.922 3.597 -4.511 1.00 85.81 92 HIS A N 1
ATOM 759 C CA . HIS A 1 92 ? 13.000 4.655 -4.095 1.00 85.81 92 HIS A CA 1
ATOM 760 C C . HIS A 1 92 ? 11.815 4.107 -3.285 1.00 85.81 92 HIS A C 1
ATOM 762 O O . HIS A 1 92 ? 11.487 4.649 -2.227 1.00 85.81 92 HIS A O 1
ATOM 768 N N . LEU A 1 93 ? 11.189 3.018 -3.745 1.00 83.69 93 LEU A N 1
ATOM 769 C CA . LEU A 1 93 ? 10.072 2.388 -3.036 1.00 83.69 93 LEU A CA 1
ATOM 770 C C . LEU A 1 93 ? 10.520 1.773 -1.709 1.00 83.69 93 LEU A C 1
ATOM 772 O O . LEU A 1 93 ? 9.802 1.889 -0.720 1.00 83.69 93 LEU A O 1
ATOM 776 N N . TYR A 1 94 ? 11.710 1.176 -1.660 1.00 82.06 94 TYR A N 1
ATOM 777 C CA . TYR A 1 94 ? 12.268 0.631 -0.424 1.00 82.06 94 TYR A CA 1
ATOM 778 C C . TYR A 1 94 ? 12.523 1.721 0.626 1.00 82.06 94 TYR A C 1
ATOM 780 O O . TYR A 1 94 ? 12.164 1.559 1.793 1.00 82.06 94 TYR A O 1
ATOM 788 N N . LEU A 1 95 ? 13.083 2.864 0.218 1.00 84.50 95 LEU A N 1
ATOM 789 C CA . LEU A 1 95 ? 13.273 4.013 1.109 1.00 84.50 95 LEU A CA 1
ATOM 790 C C . LEU A 1 95 ? 11.941 4.580 1.613 1.00 84.50 95 LEU A C 1
ATOM 792 O O . LEU A 1 95 ? 11.840 4.949 2.786 1.00 84.50 95 LEU A O 1
ATOM 796 N N . ARG A 1 96 ? 10.919 4.624 0.749 1.00 83.31 96 ARG A N 1
ATOM 797 C CA . ARG A 1 96 ? 9.565 5.050 1.124 1.00 83.31 96 ARG A CA 1
ATOM 798 C C . ARG A 1 96 ? 8.935 4.082 2.126 1.00 83.31 96 ARG A C 1
ATOM 800 O O . ARG A 1 96 ? 8.439 4.531 3.152 1.00 83.31 96 ARG A O 1
ATOM 807 N N . LEU A 1 97 ? 9.042 2.775 1.880 1.00 82.94 97 LEU A N 1
ATOM 808 C CA . LEU A 1 97 ? 8.552 1.729 2.780 1.00 82.94 97 LEU A CA 1
ATOM 809 C C . LEU A 1 97 ? 9.165 1.872 4.179 1.00 82.94 97 LEU A C 1
ATOM 811 O O . LEU A 1 97 ? 8.445 1.893 5.169 1.00 82.94 97 LEU A O 1
ATOM 815 N N . LYS A 1 98 ? 10.489 2.055 4.253 1.00 82.62 98 LYS A N 1
ATOM 816 C CA . LYS A 1 98 ? 11.205 2.294 5.515 1.00 82.62 98 LYS A CA 1
ATOM 817 C C . LYS A 1 98 ? 10.681 3.523 6.260 1.00 82.62 98 LYS A C 1
ATOM 819 O O . LYS A 1 98 ? 10.525 3.473 7.475 1.00 82.62 98 LYS A O 1
ATOM 824 N N . HIS A 1 99 ? 10.422 4.622 5.553 1.00 82.81 99 HIS A N 1
ATOM 825 C CA . HIS A 1 99 ? 9.859 5.830 6.164 1.00 82.81 99 HIS A CA 1
ATOM 826 C C . HIS A 1 99 ? 8.430 5.622 6.678 1.00 82.81 99 HIS A C 1
ATOM 828 O O . HIS A 1 99 ? 8.104 6.125 7.749 1.00 82.81 99 HIS A O 1
ATOM 834 N N . ASP A 1 100 ? 7.601 4.877 5.948 1.00 78.81 100 ASP A N 1
ATOM 835 C CA . ASP A 1 100 ? 6.225 4.575 6.356 1.00 78.81 100 ASP A CA 1
ATOM 836 C 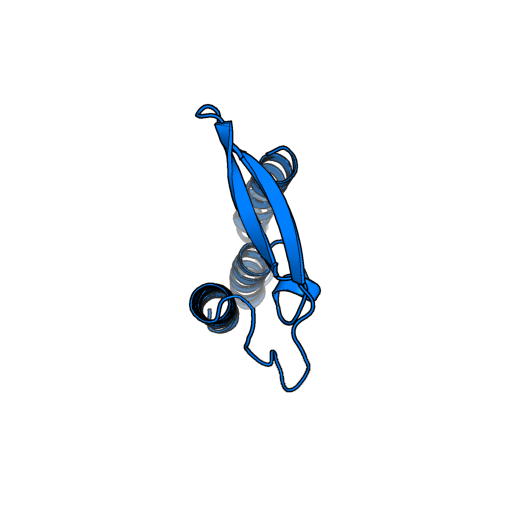C . ASP A 1 100 ? 6.151 3.568 7.515 1.00 78.81 100 ASP A C 1
ATOM 838 O O . ASP A 1 100 ? 5.179 3.559 8.266 1.00 78.81 100 ASP A O 1
ATOM 842 N N . GLU A 1 101 ? 7.168 2.721 7.695 1.00 76.81 101 GLU A N 1
ATOM 843 C CA . GLU A 1 101 ? 7.279 1.836 8.861 1.00 76.81 101 GLU A CA 1
ATOM 844 C C . GLU A 1 101 ? 7.697 2.570 10.137 1.00 76.81 101 GLU A C 1
ATOM 846 O O . GLU A 1 101 ? 7.307 2.160 11.230 1.00 76.81 101 GLU A O 1
ATOM 851 N N . LEU A 1 102 ? 8.486 3.638 10.002 1.00 74.75 102 LEU A N 1
ATOM 852 C CA . LEU A 1 102 ? 8.986 4.440 11.121 1.00 74.75 102 LEU A CA 1
ATOM 853 C C . LEU A 1 102 ? 7.943 5.419 11.690 1.00 74.75 102 LEU A C 1
ATOM 855 O O . LEU A 1 102 ? 8.212 6.043 12.718 1.00 74.75 102 LEU A O 1
ATOM 859 N N . ARG A 1 103 ? 6.791 5.582 11.030 1.00 57.62 103 ARG A N 1
ATOM 860 C CA . ARG A 1 103 ? 5.746 6.556 11.373 1.00 57.62 103 ARG A CA 1
ATOM 861 C C . ARG A 1 103 ? 4.527 5.906 12.017 1.00 57.62 103 ARG A C 1
ATOM 863 O O . ARG A 1 103 ? 3.964 6.558 12.924 1.00 57.62 103 ARG A O 1
#

Sequence (103 aa):
MYITVDSDWQRTQFRLANGNMKIWGEDPFFITAKYRRNNGEIASNLLLGSGWWGLCRHPNYFCEWLTFACWTILQGTNAFFTCFPLLFLTCHLYLRLKHDELR

Solvent-accessible surface area (backbone atoms only — not comparable to full-atom values): 6133 Å² total; per-residue (Å²): 112,69,65,44,54,51,47,53,48,52,54,50,53,39,60,75,43,74,64,72,49,68,44,95,85,39,81,54,44,63,46,79,48,73,45,73,43,97,86,70,50,77,46,74,45,80,44,65,46,41,63,60,43,47,78,32,95,55,51,52,62,54,47,53,51,51,53,53,48,53,55,48,60,74,70,49,90,88,42,85,70,61,54,49,63,54,56,50,49,52,52,53,51,51,56,49,50,54,54,63,70,76,106

Foldseek 3Di:
DVQLVVVVVVVVVCVVCVQPDADPNHRWDWDWDWDQDPVRDTDTDIGTCDDCCVVDVCSPLVVVLVVLVVVLVVVDDPDPVSCVVSVVSVVVSVVVVVVVVVD